Protein AF-A0AAJ4ZBB4-F1 (afdb_monomer_lite)

Structure (mmCIF, N/CA/C/O backbone):
data_AF-A0AAJ4ZBB4-F1
#
_entry.id   AF-A0AAJ4ZBB4-F1
#
loop_
_atom_site.group_PDB
_atom_site.id
_atom_site.type_symbol
_atom_site.label_atom_id
_atom_site.label_alt_id
_atom_site.label_comp_id
_atom_site.label_asym_id
_atom_site.label_entity_id
_atom_site.label_seq_id
_atom_site.pdbx_PDB_ins_code
_atom_site.Cartn_x
_atom_site.Cartn_y
_atom_site.Cartn_z
_atom_site.occupancy
_atom_site.B_iso_or_equiv
_atom_site.auth_seq_id
_atom_site.auth_comp_id
_atom_site.auth_asym_id
_atom_site.auth_atom_id
_atom_site.pdbx_PDB_model_num
ATOM 1 N N . MET A 1 1 ? 31.114 0.527 -36.621 1.00 55.31 1 MET A N 1
ATOM 2 C CA . MET A 1 1 ? 30.256 -0.636 -36.273 1.00 55.31 1 MET A CA 1
ATOM 3 C C . MET A 1 1 ? 30.049 -0.833 -34.764 1.00 55.31 1 MET A C 1
ATOM 5 O O . MET A 1 1 ? 28.996 -1.340 -34.401 1.00 55.31 1 MET A O 1
ATOM 9 N N . SER A 1 2 ? 30.981 -0.422 -33.888 1.00 70.12 2 SER A N 1
ATOM 10 C CA . SER A 1 2 ? 30.867 -0.608 -32.424 1.00 70.12 2 SER A CA 1
ATOM 11 C C . SER A 1 2 ? 29.684 0.148 -31.783 1.00 70.12 2 SER A C 1
ATOM 13 O O . SER A 1 2 ? 28.916 -0.436 -31.019 1.00 70.12 2 SER A O 1
ATOM 15 N N . ASP A 1 3 ? 29.453 1.407 -32.176 1.00 82.38 3 ASP A N 1
ATOM 16 C CA . ASP A 1 3 ? 28.469 2.274 -31.504 1.00 82.38 3 ASP A CA 1
ATOM 17 C C . ASP A 1 3 ? 27.017 1.840 -31.719 1.00 82.38 3 ASP A C 1
ATOM 19 O O . ASP A 1 3 ? 26.228 1.795 -30.777 1.00 82.38 3 ASP A O 1
ATOM 23 N N . ARG A 1 4 ? 26.658 1.420 -32.938 1.00 89.31 4 ARG A N 1
ATOM 24 C CA . ARG A 1 4 ? 25.307 0.921 -33.242 1.00 89.31 4 ARG A CA 1
ATOM 25 C C . ARG A 1 4 ? 24.973 -0.349 -32.456 1.00 89.31 4 ARG A C 1
ATOM 27 O O . ARG A 1 4 ? 23.869 -0.465 -31.928 1.00 89.31 4 ARG A O 1
ATOM 34 N N . ASN A 1 5 ? 25.926 -1.273 -32.336 1.00 90.75 5 ASN A N 1
ATOM 35 C CA . ASN A 1 5 ? 25.751 -2.492 -31.545 1.00 90.75 5 ASN A CA 1
ATOM 36 C C . ASN A 1 5 ? 25.619 -2.175 -30.046 1.00 90.75 5 ASN A C 1
ATOM 38 O O . ASN A 1 5 ? 24.781 -2.770 -29.368 1.00 90.75 5 ASN A O 1
ATOM 42 N N . GLY A 1 6 ? 26.369 -1.186 -29.546 1.00 91.88 6 GLY A N 1
ATOM 43 C CA . GLY A 1 6 ? 26.226 -0.677 -28.180 1.00 91.88 6 GLY A CA 1
ATOM 44 C C . GLY A 1 6 ? 24.835 -0.097 -27.900 1.00 91.88 6 GLY A C 1
ATOM 45 O O . GLY A 1 6 ? 24.204 -0.448 -26.901 1.00 91.88 6 GLY A O 1
ATOM 46 N N . VAL A 1 7 ? 24.301 0.730 -28.806 1.00 92.44 7 VAL A N 1
ATOM 47 C CA . VAL A 1 7 ? 22.953 1.310 -28.658 1.00 92.44 7 VAL A CA 1
ATOM 48 C C . VAL A 1 7 ? 21.861 0.231 -28.733 1.00 92.44 7 VAL A C 1
ATOM 50 O O . VAL A 1 7 ? 20.914 0.269 -27.945 1.00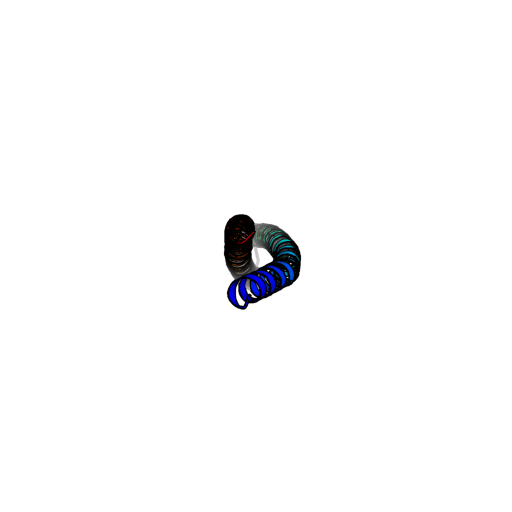 92.44 7 VAL A O 1
ATOM 53 N N . LEU A 1 8 ? 22.003 -0.777 -29.602 1.00 93.75 8 LEU A N 1
ATOM 54 C CA . LEU A 1 8 ? 21.085 -1.925 -29.656 1.00 93.75 8 LEU A CA 1
ATOM 55 C C . LEU A 1 8 ? 21.074 -2.722 -28.342 1.00 93.75 8 LEU A C 1
ATOM 57 O O . LEU A 1 8 ? 20.001 -3.065 -27.842 1.00 93.75 8 LEU A O 1
ATOM 61 N N . ALA A 1 9 ? 22.244 -2.968 -27.745 1.00 94.12 9 ALA A N 1
ATOM 62 C CA . ALA A 1 9 ? 22.346 -3.646 -26.453 1.00 94.12 9 ALA A CA 1
ATOM 63 C C . ALA A 1 9 ? 21.662 -2.846 -25.328 1.00 94.12 9 ALA A C 1
ATOM 65 O O . ALA A 1 9 ? 20.937 -3.414 -24.505 1.00 94.12 9 ALA A O 1
ATOM 66 N N . LEU A 1 10 ? 21.824 -1.517 -25.319 1.00 94.31 10 LEU A N 1
ATOM 67 C CA . LEU A 1 10 ? 21.137 -0.635 -24.371 1.00 94.31 10 LEU A CA 1
ATOM 68 C C . LEU A 1 10 ? 19.615 -0.645 -24.565 1.00 94.31 10 LEU A C 1
ATOM 70 O O . LEU A 1 10 ? 18.879 -0.664 -23.576 1.00 94.31 10 LEU A O 1
ATOM 74 N N . ALA A 1 11 ? 19.134 -0.676 -25.810 1.00 93.19 11 ALA A N 1
ATOM 75 C CA . ALA A 1 11 ? 17.707 -0.762 -26.117 1.00 93.19 11 ALA A CA 1
ATOM 76 C C . ALA A 1 11 ? 17.101 -2.090 -25.632 1.00 93.19 11 ALA A C 1
ATOM 78 O O . ALA A 1 11 ? 16.066 -2.087 -24.960 1.00 93.19 11 ALA A O 1
ATOM 79 N N . ALA A 1 12 ? 17.784 -3.213 -25.879 1.00 93.50 12 ALA A N 1
ATOM 80 C CA . ALA A 1 12 ? 17.371 -4.525 -25.385 1.00 93.50 12 ALA A CA 1
ATOM 81 C C . ALA A 1 12 ? 17.334 -4.574 -23.845 1.00 93.50 12 ALA A C 1
ATOM 83 O O . ALA A 1 12 ? 16.375 -5.075 -23.249 1.00 93.50 12 ALA A O 1
ATOM 84 N N . LEU A 1 13 ? 18.338 -3.992 -23.180 1.00 93.81 13 LEU A N 1
ATOM 85 C CA . LEU A 1 13 ? 18.370 -3.893 -21.721 1.00 93.81 13 LEU A CA 1
ATOM 86 C C . LEU A 1 13 ? 17.219 -3.033 -21.174 1.00 93.81 13 LEU A C 1
ATOM 88 O O . LEU A 1 13 ? 16.606 -3.389 -20.163 1.00 93.81 13 LEU A O 1
ATOM 92 N N . ALA A 1 14 ? 16.923 -1.902 -21.819 1.00 92.88 14 ALA A N 1
ATOM 93 C CA . ALA A 1 14 ? 15.834 -1.016 -21.419 1.00 92.88 14 ALA A CA 1
ATOM 94 C C . ALA A 1 14 ? 14.466 -1.709 -21.534 1.00 92.88 14 ALA A C 1
ATOM 96 O O . ALA A 1 14 ? 13.687 -1.634 -20.581 1.00 92.88 14 ALA A O 1
ATOM 97 N N . ALA A 1 15 ? 14.234 -2.452 -22.622 1.00 92.00 15 ALA A N 1
ATOM 98 C CA . ALA A 1 15 ? 13.021 -3.243 -22.834 1.00 92.00 15 ALA A CA 1
ATOM 99 C C . ALA A 1 15 ? 12.874 -4.371 -21.798 1.00 92.00 15 ALA A C 1
ATOM 101 O O . ALA A 1 15 ? 11.812 -4.545 -21.200 1.00 92.00 15 ALA A O 1
ATOM 102 N N . ARG A 1 16 ? 13.958 -5.099 -21.489 1.00 92.81 16 ARG A N 1
ATOM 103 C CA . ARG A 1 16 ? 13.936 -6.132 -20.436 1.00 92.81 16 ARG A CA 1
ATOM 104 C C . ARG A 1 16 ? 13.598 -5.544 -19.063 1.00 92.81 16 ARG A C 1
ATOM 106 O O . ARG A 1 16 ? 12.838 -6.141 -18.301 1.00 92.81 16 ARG A O 1
ATOM 113 N N . ARG A 1 17 ? 14.152 -4.371 -18.737 1.00 94.50 17 ARG A N 1
ATOM 114 C CA . ARG A 1 17 ? 13.850 -3.661 -17.483 1.00 94.50 17 ARG A CA 1
ATOM 115 C C . ARG A 1 17 ? 12.382 -3.252 -17.394 1.00 94.50 17 ARG A C 1
ATOM 117 O O . ARG A 1 17 ? 11.812 -3.326 -16.309 1.00 94.50 17 ARG A O 1
ATOM 124 N N . GLU A 1 18 ? 11.763 -2.860 -18.502 1.00 95.62 18 GLU A N 1
ATOM 125 C CA . GLU A 1 18 ? 10.360 -2.443 -18.533 1.00 95.62 18 GLU A CA 1
ATOM 126 C C . GLU A 1 18 ? 9.404 -3.537 -18.042 1.00 95.62 18 GLU A C 1
ATOM 128 O O . GLU A 1 18 ? 8.534 -3.257 -17.216 1.00 95.62 18 GLU A O 1
ATOM 133 N N . ALA A 1 19 ? 9.601 -4.790 -18.466 1.00 93.06 19 ALA A N 1
ATOM 134 C CA . ALA A 1 19 ? 8.784 -5.915 -18.008 1.00 93.06 19 ALA A CA 1
ATOM 135 C C . ALA A 1 19 ? 8.830 -6.070 -16.476 1.00 93.06 19 ALA A C 1
ATOM 137 O O . ALA A 1 19 ? 7.791 -6.171 -15.819 1.00 93.06 19 ALA A O 1
ATOM 138 N N . GLY A 1 20 ? 10.031 -5.996 -15.889 1.00 95.62 20 GLY A N 1
ATOM 139 C CA . GLY A 1 20 ? 10.211 -6.042 -14.436 1.00 95.62 20 GLY A CA 1
ATOM 140 C C . GLY A 1 20 ? 9.565 -4.853 -13.718 1.00 95.62 20 GLY A C 1
ATOM 141 O O . GLY A 1 20 ? 8.926 -5.023 -12.678 1.00 95.62 20 GLY A O 1
ATOM 142 N N . LEU A 1 21 ? 9.670 -3.652 -14.294 1.00 96.75 21 LEU A N 1
ATOM 143 C CA . LEU A 1 21 ? 9.056 -2.451 -13.732 1.00 96.75 21 LEU A CA 1
ATOM 144 C C . LEU A 1 21 ? 7.519 -2.511 -13.764 1.00 96.75 21 LEU A C 1
ATOM 146 O O . LEU A 1 21 ? 6.878 -2.103 -12.794 1.00 96.75 21 LEU A O 1
ATOM 150 N N . ARG A 1 22 ? 6.921 -3.049 -14.834 1.00 97.38 22 ARG A N 1
ATOM 151 C CA . ARG A 1 22 ? 5.466 -3.251 -14.943 1.00 97.38 22 ARG A CA 1
ATOM 152 C C . ARG A 1 22 ? 4.965 -4.319 -13.971 1.00 97.38 22 ARG A C 1
ATOM 154 O O . ARG A 1 22 ? 3.952 -4.105 -13.310 1.00 97.38 22 ARG A O 1
ATOM 161 N N . ALA A 1 23 ? 5.698 -5.421 -13.813 1.00 97.00 23 ALA A N 1
ATOM 162 C CA . ALA A 1 23 ? 5.367 -6.447 -12.823 1.00 97.00 23 ALA A CA 1
ATOM 163 C C . ALA A 1 23 ? 5.398 -5.885 -11.389 1.00 97.00 23 ALA A C 1
ATOM 165 O O . ALA A 1 23 ? 4.495 -6.137 -10.591 1.00 97.00 23 ALA A O 1
ATOM 166 N N . ALA A 1 24 ? 6.405 -5.069 -11.062 1.00 96.69 24 ALA A N 1
ATOM 167 C CA . ALA A 1 24 ? 6.462 -4.375 -9.779 1.00 96.69 24 ALA A CA 1
ATOM 168 C C . ALA A 1 24 ? 5.303 -3.379 -9.600 1.00 96.69 24 ALA A C 1
ATOM 170 O O . ALA A 1 24 ? 4.703 -3.352 -8.528 1.00 96.69 24 ALA A O 1
ATOM 171 N N . LEU A 1 25 ? 4.933 -2.626 -10.644 1.00 97.81 25 LEU A N 1
ATOM 172 C CA . LEU A 1 25 ? 3.779 -1.721 -10.612 1.00 97.81 25 LEU A CA 1
ATOM 173 C C . LEU A 1 25 ? 2.473 -2.471 -10.310 1.00 97.81 25 LEU A C 1
ATOM 175 O O . LEU A 1 25 ? 1.685 -2.013 -9.484 1.00 97.81 25 LEU A O 1
ATOM 179 N N . ALA A 1 26 ? 2.253 -3.624 -10.946 1.00 97.75 26 ALA A N 1
ATOM 180 C CA . ALA A 1 26 ? 1.071 -4.448 -10.710 1.00 97.75 26 ALA A CA 1
ATOM 181 C C . ALA A 1 26 ? 0.996 -4.915 -9.247 1.00 97.75 26 ALA A C 1
ATOM 183 O O . ALA A 1 26 ? -0.026 -4.718 -8.590 1.00 97.75 26 ALA A O 1
ATOM 184 N N . ARG A 1 27 ? 2.102 -5.444 -8.705 1.00 97.62 27 ARG A N 1
ATOM 185 C CA . ARG A 1 27 ? 2.180 -5.870 -7.297 1.00 97.62 27 ARG A CA 1
ATOM 186 C C . ARG A 1 27 ? 1.927 -4.720 -6.324 1.00 97.62 27 ARG A C 1
ATOM 188 O O . ARG A 1 27 ? 1.141 -4.880 -5.398 1.00 97.62 27 ARG A O 1
ATOM 195 N N . LEU A 1 28 ? 2.541 -3.559 -6.554 1.00 97.31 28 LEU A N 1
ATOM 196 C CA . LEU A 1 28 ? 2.335 -2.378 -5.712 1.00 97.31 28 LEU A CA 1
ATOM 197 C C . LEU A 1 28 ? 0.898 -1.864 -5.792 1.00 97.31 28 LEU A C 1
ATOM 199 O O . LEU A 1 28 ? 0.336 -1.488 -4.775 1.00 97.31 28 LEU A O 1
ATOM 203 N N . THR A 1 29 ? 0.270 -1.912 -6.967 1.00 97.88 29 THR A N 1
ATOM 204 C CA . THR A 1 29 ? -1.139 -1.521 -7.122 1.00 97.88 29 THR A CA 1
ATOM 205 C C . THR A 1 29 ? -2.057 -2.415 -6.289 1.00 97.88 29 THR A C 1
ATOM 207 O O . THR A 1 29 ? -2.961 -1.913 -5.623 1.00 97.88 29 THR A O 1
ATOM 210 N N . VAL A 1 30 ? -1.817 -3.731 -6.292 1.00 98.06 30 VAL A N 1
ATOM 211 C CA . VAL A 1 30 ? -2.553 -4.676 -5.437 1.00 98.06 30 VAL A CA 1
ATOM 212 C C . VAL A 1 30 ? -2.282 -4.393 -3.958 1.00 98.06 30 VAL A C 1
ATOM 214 O O . VAL A 1 30 ? -3.227 -4.316 -3.178 1.00 98.06 30 VAL A O 1
ATOM 217 N N . ALA A 1 31 ? -1.022 -4.167 -3.578 1.00 96.06 31 ALA A N 1
ATOM 218 C CA . ALA A 1 31 ? -0.647 -3.858 -2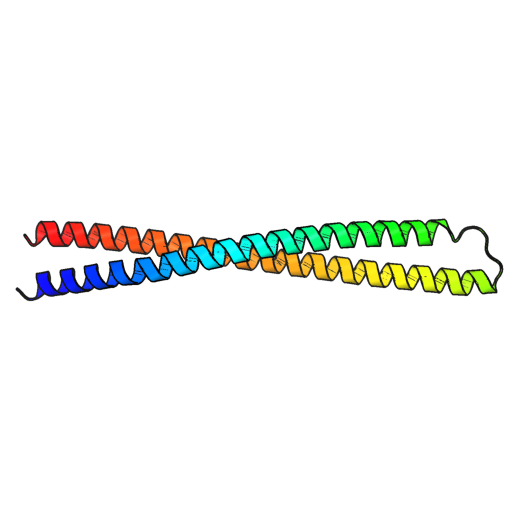.200 1.00 96.06 31 ALA A CA 1
ATOM 219 C C . ALA A 1 31 ? -1.303 -2.564 -1.685 1.00 96.06 31 ALA A C 1
ATOM 221 O O . ALA A 1 31 ? -1.840 -2.554 -0.582 1.00 96.06 31 ALA A O 1
ATOM 222 N N . THR A 1 32 ? -1.335 -1.496 -2.489 1.00 97.38 32 THR A N 1
ATOM 223 C CA . THR A 1 32 ? -2.006 -0.236 -2.134 1.00 97.38 32 THR A CA 1
ATOM 224 C C . THR A 1 32 ? -3.509 -0.427 -1.947 1.00 97.38 32 THR A C 1
ATOM 226 O O . THR A 1 32 ? -4.077 0.112 -1.001 1.00 97.38 32 THR A O 1
ATOM 229 N N . ARG A 1 33 ? -4.163 -1.229 -2.801 1.00 97.69 33 ARG A N 1
ATOM 230 C CA . ARG A 1 33 ? -5.589 -1.563 -2.629 1.00 97.69 33 ARG A CA 1
ATOM 231 C C . ARG A 1 33 ? -5.830 -2.315 -1.321 1.00 97.69 33 ARG A C 1
ATOM 233 O O . ARG A 1 33 ? -6.656 -1.881 -0.528 1.00 97.69 33 ARG A O 1
ATOM 240 N N . ALA A 1 34 ? -5.043 -3.357 -1.056 1.00 97.19 34 ALA A N 1
ATOM 241 C CA . ALA A 1 34 ? -5.135 -4.126 0.184 1.00 97.19 34 ALA A CA 1
ATOM 242 C C . ALA A 1 34 ? -4.892 -3.259 1.436 1.00 97.19 34 ALA A C 1
ATOM 244 O O . ALA A 1 34 ? -5.603 -3.400 2.430 1.00 97.19 34 ALA A O 1
ATOM 245 N N . ALA A 1 35 ? -3.937 -2.324 1.388 1.00 95.62 35 ALA A N 1
ATOM 246 C CA . ALA A 1 35 ? -3.705 -1.366 2.469 1.00 95.62 35 ALA A CA 1
ATOM 247 C C . ALA A 1 35 ? -4.906 -0.422 2.674 1.00 95.62 35 ALA A C 1
ATOM 249 O O . ALA A 1 35 ? -5.271 -0.120 3.813 1.00 95.62 35 ALA A O 1
ATOM 250 N N . GLY A 1 36 ? -5.555 0.005 1.587 1.00 97.94 36 GLY A N 1
ATOM 251 C CA . GLY A 1 36 ? -6.792 0.786 1.631 1.00 97.94 36 GLY A CA 1
ATOM 252 C C . GLY A 1 36 ? -7.949 0.019 2.279 1.00 97.94 36 GLY A C 1
ATOM 253 O O . GLY A 1 36 ? -8.615 0.547 3.172 1.00 97.94 36 GLY A O 1
ATOM 254 N N . ASP A 1 37 ? -8.136 -1.246 1.899 1.00 97.94 37 ASP A N 1
ATOM 255 C CA . ASP A 1 37 ? -9.162 -2.125 2.471 1.00 97.94 37 ASP A CA 1
ATOM 256 C C . ASP A 1 37 ? -8.917 -2.386 3.965 1.00 97.94 37 ASP A C 1
ATOM 258 O O . ASP A 1 37 ? -9.850 -2.338 4.777 1.00 97.94 37 ASP A O 1
ATOM 262 N N . ALA A 1 38 ? -7.654 -2.591 4.354 1.00 96.00 38 ALA A N 1
ATOM 263 C CA . ALA A 1 38 ? -7.252 -2.744 5.748 1.00 96.00 38 ALA A CA 1
ATOM 264 C C . ALA A 1 38 ? -7.565 -1.482 6.568 1.00 96.00 38 ALA A C 1
ATOM 266 O O . ALA A 1 38 ? -8.175 -1.581 7.634 1.00 96.00 38 ALA A O 1
ATOM 267 N N . LEU A 1 39 ? -7.241 -0.290 6.052 1.00 97.75 39 LEU A N 1
ATOM 268 C CA . LEU A 1 39 ? -7.590 0.977 6.700 1.00 97.75 39 LEU A CA 1
ATOM 269 C C . LEU A 1 39 ? -9.108 1.137 6.852 1.00 97.75 39 LEU A C 1
ATOM 271 O O . LEU A 1 39 ? -9.577 1.555 7.912 1.00 97.75 39 LEU A O 1
ATOM 275 N N . ALA A 1 40 ? -9.886 0.797 5.822 1.00 97.31 40 ALA A N 1
ATOM 276 C CA . ALA A 1 40 ? -11.344 0.838 5.895 1.00 97.31 40 ALA A CA 1
ATOM 277 C C . ALA A 1 40 ? -11.885 -0.117 6.974 1.00 97.31 40 ALA A C 1
ATOM 279 O O . ALA A 1 40 ? -12.805 0.241 7.710 1.00 97.31 40 ALA A O 1
ATOM 280 N N . SER A 1 41 ? -11.288 -1.303 7.114 1.00 96.69 41 SER A N 1
ATOM 281 C CA . SER A 1 41 ? -11.615 -2.242 8.190 1.00 96.69 41 SER A CA 1
ATOM 282 C C . SER A 1 41 ? -11.293 -1.674 9.573 1.00 96.69 41 SER A C 1
ATOM 284 O O . SER A 1 41 ? -12.155 -1.681 10.451 1.00 96.69 41 SER A O 1
ATOM 286 N N . CYS A 1 42 ? -10.101 -1.097 9.755 1.00 94.56 42 CYS A N 1
ATOM 287 C CA . CYS A 1 42 ? -9.712 -0.469 11.018 1.00 94.56 42 CYS A CA 1
ATOM 288 C C . CYS A 1 42 ? -10.629 0.699 11.402 1.00 94.56 42 CYS A C 1
ATOM 290 O O . CYS A 1 42 ? -10.972 0.828 12.573 1.00 94.56 42 CYS A O 1
ATOM 292 N N . LYS A 1 43 ? -11.068 1.516 10.434 1.00 95.56 43 LYS A N 1
ATOM 293 C CA . LYS A 1 43 ? -12.029 2.606 10.675 1.00 95.56 43 LYS A CA 1
ATOM 294 C C . LYS A 1 43 ? -13.366 2.082 11.196 1.00 95.56 43 LYS A C 1
ATOM 296 O O . LYS A 1 43 ? -13.843 2.563 12.219 1.00 95.56 43 LYS A O 1
ATOM 301 N N . ARG A 1 44 ? -13.929 1.057 10.541 1.00 96.69 44 ARG A N 1
ATOM 302 C CA . ARG A 1 44 ? -15.178 0.418 10.992 1.00 96.69 44 ARG A CA 1
ATOM 303 C C . ARG A 1 44 ? -15.039 -0.167 12.393 1.00 96.69 44 ARG A C 1
ATOM 305 O O . ARG A 1 44 ? -15.956 -0.055 13.198 1.00 96.69 44 ARG A O 1
ATOM 312 N N . GLU A 1 45 ? -13.902 -0.790 12.690 1.00 94.62 45 GLU A N 1
ATOM 313 C CA . GLU A 1 45 ? -13.651 -1.339 14.021 1.00 94.62 45 GLU A CA 1
ATOM 314 C C . GLU A 1 45 ? -13.544 -0.235 15.078 1.00 94.62 45 GLU A C 1
ATOM 316 O O . GLU A 1 45 ? -14.184 -0.323 16.120 1.00 94.62 45 GLU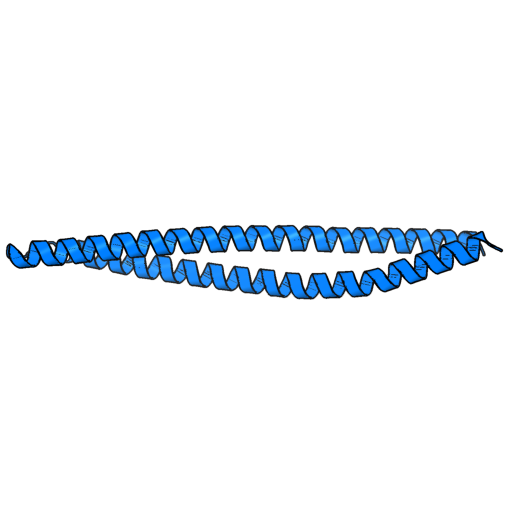 A O 1
ATOM 321 N N . HIS A 1 46 ? -12.821 0.848 14.794 1.00 93.69 46 HIS A N 1
ATOM 322 C CA . HIS A 1 46 ? -12.752 2.004 15.686 1.00 93.69 46 HIS A CA 1
ATOM 323 C C . HIS A 1 46 ? -14.139 2.618 15.949 1.00 93.69 46 HIS A C 1
ATOM 325 O O . HIS A 1 46 ? -14.466 2.936 17.091 1.00 93.69 46 HIS A O 1
ATOM 331 N N . GLU A 1 47 ? -14.995 2.731 14.930 1.00 95.12 47 GLU A N 1
ATOM 332 C CA . GLU A 1 47 ? -16.381 3.193 15.093 1.00 95.12 47 GLU A CA 1
ATOM 333 C C . GLU A 1 47 ? -17.213 2.258 15.983 1.00 95.12 47 GLU A C 1
ATOM 335 O O . GLU A 1 47 ? -17.942 2.730 16.858 1.00 95.12 47 GLU A O 1
ATOM 340 N N . ARG A 1 48 ? -17.067 0.935 15.821 1.00 94.56 48 ARG A N 1
ATOM 341 C CA . ARG A 1 48 ? -17.726 -0.058 16.688 1.00 94.56 48 ARG A CA 1
ATOM 342 C C . ARG A 1 48 ? -17.269 0.062 18.138 1.00 94.56 48 ARG A C 1
ATOM 344 O O . ARG A 1 48 ? -18.116 0.086 19.030 1.00 94.56 48 ARG A O 1
ATOM 351 N N . GLN A 1 49 ? -15.962 0.181 18.367 1.00 92.12 49 GLN A N 1
ATOM 352 C CA . GLN A 1 49 ? -15.398 0.352 19.708 1.00 92.12 49 GLN A CA 1
ATOM 353 C C . GLN A 1 49 ? -15.846 1.673 20.337 1.00 92.12 49 GLN A C 1
ATOM 355 O O . GLN A 1 49 ? -16.204 1.723 21.511 1.00 92.12 49 GLN A O 1
ATOM 360 N N . ARG A 1 50 ? -15.941 2.745 19.543 1.00 93.19 50 ARG A N 1
ATOM 361 C CA . ARG A 1 50 ? -16.472 4.029 20.011 1.00 93.19 50 ARG A CA 1
ATOM 362 C C . ARG A 1 50 ? -17.923 3.897 20.475 1.00 93.19 50 ARG A C 1
ATOM 364 O O . ARG A 1 50 ? -18.266 4.416 21.534 1.00 93.19 50 ARG A O 1
ATOM 371 N N . ALA A 1 51 ? -18.759 3.188 19.718 1.00 93.06 51 ALA A N 1
ATOM 372 C CA . ALA A 1 51 ? -20.146 2.930 20.099 1.00 93.06 51 ALA A CA 1
ATOM 373 C C . ALA A 1 51 ? -20.256 2.022 21.340 1.00 93.06 51 ALA A C 1
ATOM 375 O O . ALA A 1 51 ? -21.139 2.219 22.176 1.00 93.06 51 ALA A O 1
ATOM 376 N N . ALA A 1 52 ? -19.375 1.028 21.490 1.00 89.69 52 ALA A N 1
ATOM 377 C CA . ALA A 1 52 ? -19.310 0.182 22.684 1.00 89.69 52 ALA A CA 1
ATOM 378 C C . ALA A 1 52 ? -18.938 0.994 23.934 1.00 89.69 52 ALA A C 1
ATOM 380 O O . ALA A 1 52 ? -19.667 0.954 24.925 1.00 89.69 52 ALA A O 1
ATOM 381 N N . TRP A 1 53 ? -17.902 1.828 23.839 1.00 87.25 53 TRP A N 1
ATOM 382 C CA . TRP A 1 53 ? -17.490 2.726 24.913 1.00 87.25 53 TRP A CA 1
ATOM 383 C C . TRP A 1 53 ? -18.594 3.720 25.310 1.00 87.25 53 TRP A C 1
ATOM 385 O O . TRP A 1 53 ? -18.884 3.881 26.494 1.00 87.25 53 TRP A O 1
ATOM 395 N N . GLN A 1 54 ? -19.285 4.329 24.339 1.00 89.31 54 GLN A N 1
ATOM 396 C CA . GLN A 1 54 ? -20.422 5.222 24.609 1.00 89.31 54 GLN A CA 1
ATOM 397 C C . GLN A 1 54 ? -21.578 4.511 25.324 1.00 89.31 54 GLN A C 1
ATOM 399 O O . GLN A 1 54 ? -22.156 5.068 26.257 1.00 89.31 54 GLN A O 1
ATOM 404 N N . ARG A 1 55 ? -21.900 3.273 24.925 1.00 87.75 55 ARG A N 1
ATOM 405 C CA . ARG A 1 55 ? -22.912 2.460 25.617 1.00 87.75 55 ARG A CA 1
ATOM 406 C C . ARG A 1 55 ? -22.489 2.135 27.047 1.00 87.75 55 ARG A C 1
ATOM 408 O O . ARG A 1 55 ? -23.297 2.287 27.956 1.00 87.75 55 ARG A O 1
ATOM 415 N N . ALA A 1 56 ? -21.228 1.758 27.258 1.00 83.81 56 ALA A N 1
ATOM 416 C CA . ALA A 1 56 ? -20.698 1.479 28.591 1.00 83.81 56 ALA A CA 1
ATOM 417 C C . ALA A 1 56 ? -20.778 2.711 29.513 1.00 83.81 56 ALA A C 1
ATOM 419 O O . ALA A 1 56 ? -21.148 2.583 30.677 1.00 83.81 56 ALA A O 1
ATOM 420 N N . LEU A 1 57 ? -20.507 3.911 28.985 1.00 82.19 57 LEU A N 1
ATOM 421 C CA . LEU A 1 57 ? -20.675 5.167 29.723 1.00 82.19 57 LEU A CA 1
ATOM 422 C C . LEU A 1 57 ? -22.139 5.455 30.081 1.00 82.19 57 LEU A C 1
ATOM 424 O O . LEU A 1 57 ? -22.417 5.868 31.205 1.00 82.19 57 LEU A O 1
ATOM 428 N N . ALA A 1 58 ? -23.073 5.221 29.155 1.00 82.25 58 ALA A N 1
ATOM 429 C CA . ALA A 1 58 ? -24.497 5.482 29.371 1.00 82.25 58 ALA A CA 1
ATOM 430 C C . ALA A 1 58 ? -25.117 4.586 30.460 1.00 82.25 58 ALA A C 1
ATOM 432 O O . ALA A 1 58 ? -26.041 5.006 31.154 1.00 82.25 58 ALA A O 1
ATOM 433 N N . CYS A 1 59 ? -24.600 3.370 30.648 1.00 72.19 59 CYS A N 1
ATOM 434 C CA . CYS A 1 59 ? -25.115 2.433 31.644 1.00 72.19 59 CYS A CA 1
ATOM 435 C C . CYS A 1 59 ? -24.690 2.759 33.090 1.00 72.19 59 CYS A C 1
ATOM 437 O O . CYS A 1 59 ? -25.251 2.172 34.004 1.00 72.19 59 CYS A O 1
ATOM 439 N N . ASN A 1 60 ? -23.759 3.690 33.337 1.00 64.19 60 ASN A N 1
ATOM 440 C CA . ASN A 1 60 ? -23.213 3.991 34.677 1.00 64.19 60 ASN A CA 1
ATOM 441 C C . ASN A 1 60 ? -24.117 4.817 35.617 1.00 64.19 60 ASN A C 1
ATOM 443 O O . ASN A 1 60 ? -23.649 5.272 36.659 1.00 64.19 60 ASN A O 1
ATOM 447 N N . GLY A 1 61 ? -25.395 5.017 35.279 1.00 60.28 61 GLY A N 1
ATOM 448 C CA . GLY A 1 61 ? -26.280 5.955 35.980 1.00 60.28 61 GLY A CA 1
ATOM 449 C C . GLY A 1 61 ? -26.872 5.487 37.318 1.00 60.28 61 GLY A C 1
ATOM 450 O O . GLY A 1 61 ? -27.130 6.332 38.169 1.00 60.28 61 GLY A O 1
ATOM 451 N N . VAL A 1 62 ? -27.098 4.183 37.541 1.00 58.16 62 VAL A N 1
ATOM 452 C CA . VAL A 1 62 ? -27.744 3.677 38.773 1.00 58.16 62 VAL A CA 1
ATOM 453 C C . VAL A 1 62 ? -27.207 2.285 39.111 1.00 58.16 62 VAL A C 1
ATOM 455 O O . VAL A 1 62 ? -27.663 1.292 38.555 1.00 58.16 62 VAL A O 1
ATOM 458 N N . TYR A 1 63 ? -26.233 2.208 40.019 1.00 60.62 63 TYR A N 1
ATOM 459 C CA . TYR A 1 63 ? -25.622 0.944 40.437 1.00 60.62 63 TYR A CA 1
ATOM 460 C C . TYR A 1 63 ? -25.397 0.900 41.949 1.00 60.62 63 TYR A C 1
ATOM 462 O O . TYR A 1 63 ? -24.964 1.882 42.557 1.00 60.62 63 TYR A O 1
ATOM 470 N N . ALA A 1 64 ? -25.620 -0.264 42.560 1.00 59.62 64 ALA A N 1
ATOM 471 C CA . ALA A 1 64 ? -25.177 -0.533 43.924 1.00 59.62 64 ALA A CA 1
ATOM 472 C C . ALA A 1 64 ? -23.633 -0.532 43.998 1.00 59.62 64 ALA A C 1
ATOM 474 O O . ALA A 1 64 ? -22.942 -0.805 43.019 1.00 59.62 64 ALA A O 1
ATOM 475 N N . ARG A 1 65 ? -23.036 -0.274 45.171 1.00 63.38 65 ARG A N 1
ATOM 476 C CA . ARG A 1 65 ? -21.575 -0.049 45.332 1.00 63.38 65 ARG A CA 1
ATOM 477 C C . ARG A 1 65 ? -20.663 -1.121 44.693 1.00 63.38 65 ARG A C 1
ATOM 479 O O . ARG A 1 65 ? -19.578 -0.787 44.226 1.00 63.38 65 ARG A O 1
ATOM 486 N N . ARG A 1 66 ? -21.074 -2.398 44.660 1.00 61.16 66 ARG A N 1
ATOM 487 C CA . ARG A 1 66 ? -20.330 -3.486 43.980 1.00 61.16 66 ARG A CA 1
ATOM 488 C C . ARG A 1 66 ? -20.464 -3.444 42.454 1.00 61.16 66 ARG A C 1
ATOM 490 O O . ARG A 1 66 ? -19.505 -3.757 41.753 1.00 61.16 66 ARG A O 1
ATOM 497 N N . GLU A 1 67 ? -21.622 -3.037 41.956 1.00 66.94 67 GLU A N 1
ATOM 498 C CA . GLU A 1 67 ? -21.910 -2.879 40.530 1.00 66.94 67 GLU A CA 1
ATOM 499 C C . GLU A 1 67 ? -21.153 -1.673 39.956 1.00 66.94 67 GLU A C 1
ATOM 501 O O . GLU A 1 67 ? -20.602 -1.773 38.866 1.00 66.94 67 GLU A O 1
ATOM 506 N N . VAL A 1 68 ? -20.967 -0.601 40.741 1.00 67.75 68 VAL A N 1
ATOM 507 C CA . VAL A 1 68 ? -20.145 0.568 40.362 1.00 67.75 68 VAL A CA 1
ATOM 508 C C . VAL A 1 68 ? -18.693 0.179 40.051 1.00 67.75 68 VAL A C 1
ATOM 510 O O . VAL A 1 68 ? -18.125 0.637 39.061 1.00 67.75 68 VAL A O 1
ATOM 513 N N . VAL A 1 69 ? -18.078 -0.698 40.856 1.00 72.38 69 VAL A N 1
ATOM 514 C CA . VAL A 1 69 ? -16.686 -1.141 40.636 1.00 72.38 69 VAL A CA 1
ATOM 515 C C . VAL A 1 69 ? -16.560 -1.986 39.364 1.00 72.38 69 VAL A C 1
ATOM 517 O O . VAL A 1 69 ? -15.591 -1.841 38.618 1.00 72.38 69 VAL A O 1
ATOM 520 N N . GLN A 1 70 ? -17.529 -2.863 39.092 1.00 72.88 70 GLN A N 1
ATOM 521 C CA . GLN A 1 70 ? -17.530 -3.682 37.875 1.00 72.88 70 GLN A CA 1
ATOM 522 C C . GLN A 1 70 ? -17.814 -2.845 36.625 1.00 72.88 70 GLN A C 1
ATOM 524 O O . GLN A 1 70 ? -17.140 -3.013 35.609 1.00 72.88 70 GLN A O 1
ATOM 529 N N . ALA A 1 71 ? -18.747 -1.899 36.713 1.00 70.69 71 ALA A N 1
ATOM 530 C CA . ALA A 1 71 ? -19.091 -1.010 35.614 1.00 70.69 71 ALA A CA 1
ATOM 531 C C . ALA A 1 71 ? -17.943 -0.033 35.286 1.00 70.69 71 ALA A C 1
ATOM 533 O O . ALA A 1 71 ? -17.619 0.182 34.119 1.00 70.69 71 ALA A O 1
ATOM 534 N N . SER A 1 72 ? -17.217 0.449 36.303 1.00 79.06 72 SER A N 1
ATOM 535 C CA . SER A 1 72 ? -15.977 1.218 36.122 1.00 79.06 72 SER A CA 1
ATOM 536 C C . SER A 1 72 ? -14.883 0.405 35.411 1.00 79.06 72 SER A C 1
ATOM 538 O O . SER A 1 72 ? -14.270 0.898 34.464 1.00 79.06 72 SER A O 1
ATOM 540 N N . ARG A 1 73 ? -14.684 -0.871 35.777 1.00 83.69 73 ARG A N 1
ATOM 541 C CA . ARG A 1 73 ? -13.740 -1.762 35.072 1.00 83.69 73 ARG A CA 1
ATOM 542 C C . ARG A 1 73 ? -14.147 -2.021 33.622 1.00 83.69 73 ARG A C 1
ATOM 544 O O . ARG A 1 73 ? -13.272 -2.109 32.767 1.00 83.69 73 ARG A O 1
ATOM 551 N N . ALA A 1 74 ? -15.442 -2.162 33.344 1.00 83.38 74 ALA A N 1
ATOM 552 C CA . ALA A 1 74 ? -15.943 -2.338 31.984 1.00 83.38 74 ALA A CA 1
ATOM 553 C C . ALA A 1 74 ? -15.658 -1.100 31.119 1.00 83.38 74 ALA A C 1
ATOM 555 O O . ALA A 1 74 ? -15.112 -1.238 30.029 1.00 83.38 74 ALA A O 1
ATOM 556 N N . VAL A 1 75 ? -15.916 0.107 31.631 1.00 84.75 75 VAL A N 1
ATOM 557 C CA . VAL A 1 75 ? -15.610 1.355 30.912 1.00 84.75 75 VAL A CA 1
ATOM 558 C C . VAL A 1 75 ? -14.119 1.508 30.619 1.00 84.75 75 VAL A C 1
ATOM 560 O O . VAL A 1 75 ? -13.765 1.870 29.498 1.00 84.75 75 VAL A O 1
ATOM 563 N N . GLU A 1 76 ? -13.237 1.209 31.576 1.00 87.88 76 GLU A N 1
ATOM 564 C CA . GLU A 1 76 ? -11.789 1.298 31.334 1.00 87.88 76 GLU A CA 1
ATOM 565 C C . GLU A 1 76 ? -11.296 0.251 30.323 1.00 87.88 76 GLU A C 1
ATOM 567 O O . GLU A 1 76 ? -10.422 0.553 29.510 1.00 87.88 76 GLU A O 1
ATOM 572 N N . ARG A 1 77 ? -11.887 -0.953 30.294 1.00 89.44 77 ARG A N 1
ATOM 573 C CA . ARG A 1 77 ? -11.595 -1.950 29.244 1.00 89.44 77 ARG A CA 1
ATOM 574 C C . ARG A 1 77 ? -11.992 -1.445 27.859 1.00 89.44 77 ARG A C 1
ATOM 576 O O . ARG A 1 77 ? -11.183 -1.523 26.940 1.00 89.44 77 ARG A O 1
ATOM 583 N N . GLU A 1 78 ? -13.196 -0.897 27.720 1.00 89.06 78 GLU A N 1
ATOM 584 C CA . GLU A 1 78 ? -13.675 -0.340 26.448 1.00 89.06 78 GLU A CA 1
ATOM 585 C C . GLU A 1 78 ? -12.847 0.879 26.013 1.00 89.06 78 GLU A C 1
ATOM 587 O O . GLU A 1 78 ? -12.533 1.044 24.836 1.00 89.06 78 GLU A O 1
ATOM 592 N N . ARG A 1 79 ? -12.409 1.713 26.964 1.00 89.81 79 ARG A N 1
ATOM 593 C CA . ARG A 1 79 ? -11.498 2.833 26.694 1.00 89.81 79 ARG A CA 1
ATOM 594 C C . ARG A 1 79 ? -10.146 2.352 26.161 1.00 89.81 79 ARG A C 1
ATOM 596 O O . ARG A 1 79 ? -9.643 2.926 25.195 1.00 89.81 79 ARG A O 1
ATOM 603 N N . ALA A 1 80 ? -9.561 1.319 26.772 1.00 92.06 80 ALA A N 1
ATOM 604 C CA . ALA A 1 80 ? -8.310 0.726 26.302 1.00 92.06 80 ALA A CA 1
ATOM 605 C C . ALA A 1 80 ? -8.476 0.117 24.899 1.00 92.06 80 ALA A C 1
ATOM 607 O O . ALA A 1 80 ? -7.683 0.409 24.006 1.00 92.06 80 ALA A O 1
ATOM 608 N N . ALA A 1 81 ? -9.561 -0.629 24.664 1.00 91.56 81 ALA A N 1
ATOM 609 C CA . ALA A 1 81 ? -9.872 -1.202 23.355 1.00 91.56 81 ALA A CA 1
ATOM 610 C C . ALA A 1 81 ? -10.058 -0.129 22.265 1.00 91.56 81 ALA A C 1
ATOM 612 O O . ALA A 1 81 ? -9.605 -0.307 21.129 1.00 91.56 81 ALA A O 1
ATOM 613 N N . LEU A 1 82 ? -10.673 1.008 22.606 1.00 92.19 82 LEU A N 1
ATOM 614 C CA . LEU A 1 82 ? -10.813 2.157 21.713 1.00 92.19 82 LEU A CA 1
ATOM 615 C C . LEU A 1 82 ? -9.456 2.795 21.376 1.00 92.19 82 LEU A C 1
ATOM 617 O O . LEU A 1 82 ? -9.201 3.103 20.209 1.00 92.19 82 LEU A O 1
ATOM 621 N N . ALA A 1 83 ? -8.576 2.964 22.367 1.00 94.12 83 ALA A N 1
ATOM 622 C CA . ALA A 1 83 ? -7.225 3.485 22.156 1.00 94.12 83 ALA A CA 1
ATOM 623 C C . ALA A 1 83 ? -6.395 2.560 21.247 1.00 94.12 83 ALA A C 1
ATOM 625 O O . ALA A 1 83 ? -5.757 3.028 20.299 1.00 94.12 83 ALA A O 1
ATOM 626 N N . ASP A 1 84 ? -6.478 1.246 21.463 1.00 95.19 84 ASP A N 1
ATOM 627 C CA . ASP A 1 84 ? -5.827 0.247 20.612 1.00 95.19 84 ASP A CA 1
ATOM 628 C C . ASP A 1 84 ? -6.377 0.276 19.181 1.00 95.19 84 ASP A C 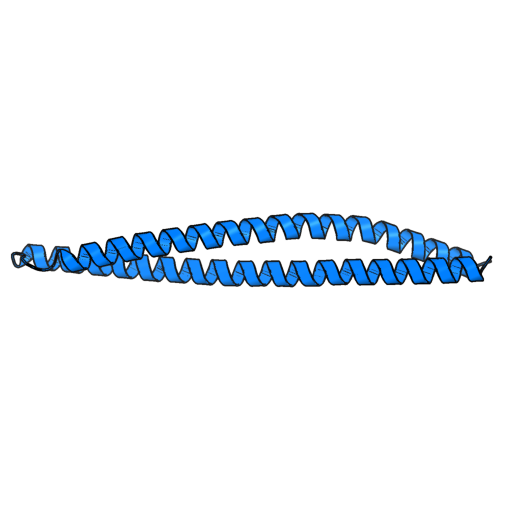1
ATOM 630 O O . ASP A 1 84 ? -5.619 0.212 18.208 1.00 95.19 84 ASP A O 1
ATOM 634 N N . ALA A 1 85 ? -7.697 0.408 19.019 1.00 92.50 85 ALA A N 1
ATOM 635 C CA . ALA A 1 85 ? -8.326 0.520 17.707 1.00 92.50 85 ALA A CA 1
ATOM 636 C C . ALA A 1 85 ? -7.873 1.782 16.955 1.00 92.50 85 ALA A C 1
ATOM 638 O O . ALA A 1 85 ? -7.577 1.702 15.759 1.00 92.50 85 ALA A O 1
ATOM 639 N N . LEU A 1 86 ? -7.750 2.918 17.650 1.00 94.06 86 LEU A N 1
ATOM 640 C CA . LEU A 1 86 ? -7.220 4.159 17.082 1.00 94.06 86 LEU A CA 1
ATOM 641 C C . LEU A 1 86 ? -5.760 3.997 16.638 1.00 94.06 86 LEU A C 1
ATOM 643 O O . LEU A 1 86 ? -5.410 4.397 15.526 1.00 94.06 86 LEU A O 1
ATOM 647 N N . SER A 1 87 ? -4.924 3.369 17.467 1.00 96.31 87 SER A N 1
ATOM 648 C CA . SER A 1 87 ? -3.523 3.095 17.131 1.00 96.31 87 SER A CA 1
ATOM 649 C C . SER A 1 87 ? -3.407 2.215 15.879 1.00 96.31 87 SER A C 1
ATOM 651 O O . SER A 1 87 ? -2.693 2.556 14.932 1.00 96.31 87 SER A O 1
ATOM 653 N N . ARG A 1 88 ? -4.207 1.142 15.788 1.00 95.12 88 ARG A N 1
ATOM 654 C CA . ARG A 1 88 ? -4.278 0.293 14.583 1.00 95.12 88 ARG A CA 1
ATOM 655 C C . ARG A 1 88 ? -4.724 1.069 13.344 1.00 95.12 88 ARG A C 1
ATOM 657 O O . ARG A 1 88 ? -4.150 0.883 12.273 1.00 95.12 88 ARG A O 1
ATOM 664 N N . GLN A 1 89 ? -5.709 1.960 13.475 1.00 95.81 89 GLN A N 1
ATOM 665 C CA . GLN A 1 89 ? -6.151 2.818 12.373 1.00 95.81 89 GLN A CA 1
ATOM 666 C C . GLN A 1 89 ? -5.030 3.755 11.892 1.00 95.81 89 GLN A C 1
ATOM 668 O O . GLN A 1 89 ? -4.836 3.905 10.684 1.00 95.81 89 GLN A O 1
ATOM 673 N N . GLN A 1 90 ? -4.276 4.368 12.808 1.00 96.75 90 GLN A N 1
ATOM 674 C CA . GLN A 1 90 ? -3.147 5.245 12.471 1.00 96.75 90 GLN A CA 1
ATOM 675 C C . GLN A 1 90 ? -1.998 4.481 11.798 1.00 96.75 90 GLN A C 1
ATOM 677 O O . GLN A 1 90 ? -1.422 4.963 10.816 1.00 96.75 90 GLN A O 1
ATOM 682 N N . ALA A 1 91 ? -1.699 3.270 12.273 1.00 96.88 91 ALA A N 1
ATOM 683 C CA . ALA A 1 91 ? -0.709 2.392 11.658 1.00 96.88 91 ALA A CA 1
ATOM 684 C C . ALA A 1 91 ? -1.125 1.990 10.232 1.00 96.88 91 ALA A C 1
ATOM 686 O O . ALA A 1 91 ? -0.328 2.109 9.300 1.00 96.88 91 ALA A O 1
ATOM 687 N N . ALA A 1 92 ? -2.391 1.604 10.034 1.00 95.81 92 ALA A N 1
ATOM 688 C CA . ALA A 1 92 ? -2.931 1.274 8.714 1.00 95.81 92 ALA A CA 1
ATOM 689 C C . ALA A 1 92 ? -2.886 2.475 7.754 1.00 95.81 92 ALA A C 1
ATOM 691 O O . ALA A 1 92 ? -2.541 2.322 6.583 1.00 95.81 92 ALA A O 1
ATOM 692 N N . TYR A 1 93 ? -3.171 3.684 8.251 1.00 97.56 93 TYR A N 1
ATOM 693 C CA . TYR A 1 93 ? -3.061 4.909 7.458 1.00 97.56 93 TYR A CA 1
ATOM 694 C C . TYR A 1 93 ? -1.616 5.191 7.033 1.00 97.56 93 TYR A C 1
ATOM 696 O O . TYR A 1 93 ? -1.353 5.461 5.861 1.00 97.56 93 TYR A O 1
ATOM 704 N N . SER A 1 94 ? -0.668 5.068 7.964 1.00 97.62 94 SER A N 1
ATOM 705 C CA . SER A 1 94 ? 0.762 5.228 7.677 1.00 97.62 94 SER A CA 1
ATOM 706 C C . SER A 1 94 ? 1.247 4.211 6.642 1.00 97.62 94 SER A C 1
ATOM 708 O O . SER A 1 94 ? 1.976 4.566 5.716 1.00 97.62 94 SER A O 1
ATOM 710 N N . HIS A 1 95 ? 0.800 2.959 6.752 1.00 96.75 95 HIS A N 1
ATOM 711 C CA . HIS A 1 95 ? 1.127 1.917 5.785 1.00 96.75 95 HIS A CA 1
ATOM 712 C C . HIS A 1 95 ? 0.566 2.225 4.390 1.00 96.75 95 HIS A C 1
ATOM 714 O O . HIS A 1 95 ? 1.294 2.134 3.400 1.00 96.75 95 HIS A O 1
ATOM 720 N N . LEU A 1 96 ? -0.693 2.672 4.297 1.00 97.56 96 LEU A N 1
ATOM 721 C CA . LEU A 1 96 ? -1.278 3.110 3.029 1.00 97.56 96 LEU A CA 1
ATOM 722 C C . LEU A 1 96 ? -0.434 4.224 2.392 1.00 97.56 96 LEU A C 1
ATOM 724 O O . LEU A 1 96 ? -0.025 4.083 1.241 1.00 97.56 96 LEU A O 1
ATOM 728 N N . GLN A 1 97 ? -0.079 5.260 3.157 1.00 98.00 97 GLN A N 1
ATOM 729 C CA . GLN A 1 97 ? 0.763 6.360 2.673 1.00 98.00 97 GLN A CA 1
ATOM 730 C C . GLN A 1 97 ? 2.115 5.879 2.122 1.00 98.00 97 GLN A C 1
ATOM 732 O O . GLN A 1 97 ? 2.558 6.335 1.064 1.00 98.00 97 GLN A O 1
ATOM 737 N N . GLN A 1 98 ? 2.759 4.921 2.796 1.00 97.50 98 GLN A N 1
ATOM 738 C CA . GLN A 1 98 ? 4.010 4.319 2.326 1.00 97.50 98 GLN A CA 1
ATOM 739 C C . GLN A 1 98 ? 3.820 3.582 0.994 1.00 97.50 98 GLN A C 1
ATOM 741 O O . GLN A 1 98 ? 4.599 3.789 0.061 1.00 97.50 98 GLN A O 1
ATOM 746 N N . THR A 1 99 ? 2.771 2.761 0.870 1.00 96.88 99 THR A N 1
ATOM 747 C CA . THR A 1 99 ? 2.501 2.031 -0.381 1.00 96.88 99 THR A CA 1
ATOM 748 C C . THR A 1 99 ? 2.149 2.971 -1.538 1.00 96.88 99 THR A C 1
ATOM 750 O O . THR A 1 99 ? 2.606 2.753 -2.658 1.00 96.88 99 THR A O 1
ATOM 753 N N . GLU A 1 100 ? 1.414 4.059 -1.286 1.00 97.81 100 GLU A N 1
ATOM 754 C CA . GLU A 1 100 ? 1.106 5.089 -2.285 1.00 97.81 100 GLU A CA 1
ATOM 755 C C . GLU A 1 100 ? 2.355 5.858 -2.734 1.00 97.81 100 GLU A C 1
ATOM 757 O O . GLU A 1 100 ? 2.496 6.210 -3.909 1.00 97.81 100 GLU A O 1
ATOM 762 N N . ALA A 1 101 ? 3.276 6.147 -1.812 1.00 98.06 101 ALA A N 1
ATOM 763 C CA . ALA A 1 101 ? 4.558 6.759 -2.142 1.00 98.06 101 ALA A CA 1
ATOM 764 C C . ALA A 1 101 ? 5.413 5.831 -3.021 1.00 98.06 101 ALA A C 1
ATOM 766 O O . ALA A 1 101 ? 5.947 6.275 -4.040 1.00 98.06 101 ALA A O 1
ATOM 767 N N . GLU A 1 102 ? 5.496 4.542 -2.688 1.00 97.62 102 GLU A N 1
ATOM 768 C CA . GLU A 1 102 ? 6.246 3.578 -3.500 1.00 97.62 102 GLU A CA 1
ATOM 769 C C . GLU A 1 102 ? 5.593 3.357 -4.872 1.00 97.62 102 GLU A C 1
ATOM 771 O O . GLU A 1 102 ? 6.285 3.304 -5.889 1.00 97.62 102 GLU A O 1
ATOM 776 N N . LEU A 1 103 ? 4.257 3.330 -4.942 1.00 97.81 103 LEU A N 1
ATOM 777 C CA . LEU A 1 103 ? 3.528 3.252 -6.207 1.00 97.81 103 LEU A CA 1
ATOM 778 C C . LEU A 1 103 ? 3.833 4.454 -7.117 1.00 97.81 103 LEU A C 1
ATOM 780 O O . LEU A 1 103 ? 4.061 4.273 -8.316 1.00 97.81 103 LEU A O 1
ATOM 784 N N . ARG A 1 104 ? 3.878 5.672 -6.559 1.00 98.06 104 ARG A N 1
ATOM 785 C CA . ARG A 1 104 ? 4.270 6.892 -7.290 1.00 98.06 104 ARG A CA 1
ATOM 786 C C . ARG A 1 104 ? 5.695 6.789 -7.832 1.00 98.06 104 ARG A C 1
ATOM 788 O O . ARG A 1 104 ? 5.887 6.921 -9.040 1.00 98.06 104 ARG A O 1
ATOM 795 N N . ARG A 1 105 ? 6.663 6.430 -6.984 1.00 98.06 105 ARG A N 1
ATOM 796 C CA . ARG A 1 105 ? 8.065 6.216 -7.394 1.00 98.06 105 ARG A CA 1
ATOM 797 C C . ARG A 1 105 ? 8.187 5.169 -8.498 1.00 98.06 105 ARG A C 1
ATOM 799 O O . ARG A 1 105 ? 8.971 5.322 -9.434 1.00 98.06 1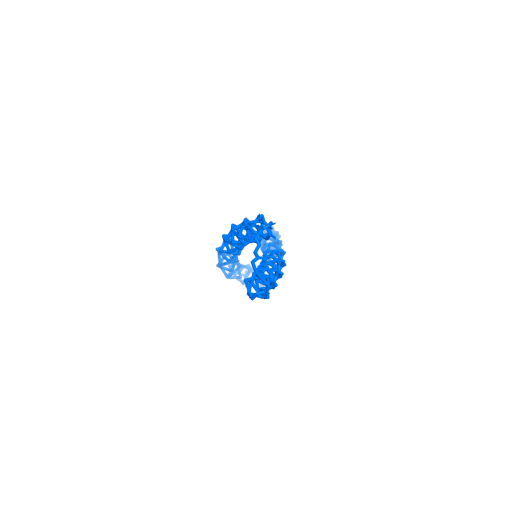05 ARG A O 1
ATOM 806 N N . GLN A 1 106 ? 7.400 4.098 -8.427 1.00 97.94 106 GLN A N 1
ATOM 807 C CA . GLN A 1 106 ? 7.426 3.058 -9.447 1.00 97.94 106 GLN A CA 1
ATOM 808 C C . GLN A 1 106 ? 6.875 3.541 -10.797 1.00 97.94 106 GLN A C 1
ATOM 810 O O . GLN A 1 106 ? 7.426 3.186 -11.843 1.00 97.94 106 GLN A O 1
ATOM 815 N N . ARG A 1 107 ? 5.834 4.382 -10.795 1.00 97.94 107 ARG A N 1
ATOM 816 C CA . ARG A 1 107 ? 5.327 5.037 -12.015 1.00 97.94 107 ARG A CA 1
ATOM 817 C C . ARG A 1 107 ? 6.372 5.969 -12.620 1.00 97.94 107 ARG A C 1
ATOM 819 O O . ARG A 1 107 ? 6.613 5.909 -13.823 1.00 97.94 107 ARG A O 1
ATOM 826 N N . GLU A 1 108 ? 7.052 6.762 -11.798 1.00 98.06 108 GLU A N 1
ATOM 827 C CA . GLU A 1 108 ? 8.147 7.632 -12.246 1.00 98.06 108 GLU A CA 1
ATOM 828 C C . GLU A 1 108 ? 9.281 6.831 -12.897 1.00 98.06 108 GLU A C 1
ATOM 830 O O . GLU A 1 108 ? 9.756 7.192 -13.975 1.00 98.06 108 GLU A O 1
ATOM 835 N N . ARG A 1 109 ? 9.673 5.693 -12.306 1.00 97.38 109 ARG A N 1
ATOM 836 C CA . ARG A 1 109 ? 10.674 4.783 -12.893 1.00 97.38 109 ARG A CA 1
ATOM 837 C C . ARG A 1 109 ? 10.248 4.258 -14.266 1.00 97.38 109 ARG A C 1
ATOM 839 O O . ARG A 1 109 ? 11.089 4.175 -15.161 1.00 97.38 109 ARG A O 1
ATOM 846 N N . LEU A 1 110 ? 8.969 3.918 -14.445 1.00 97.06 110 LEU A N 1
ATOM 847 C CA . LEU A 1 110 ? 8.426 3.501 -15.743 1.00 97.06 110 LEU A CA 1
ATOM 848 C C . LEU A 1 110 ? 8.470 4.634 -16.769 1.00 97.06 110 LEU A C 1
ATOM 850 O O . LEU A 1 110 ? 8.975 4.426 -17.870 1.00 97.06 110 LEU A O 1
ATOM 854 N N . HIS A 1 111 ? 8.025 5.836 -16.403 1.00 97.19 111 HIS A N 1
ATOM 855 C CA . HIS A 1 111 ? 8.092 7.000 -17.290 1.00 97.19 111 HIS A CA 1
ATOM 856 C C . HIS A 1 111 ? 9.533 7.345 -17.682 1.00 97.19 111 HIS A C 1
ATOM 858 O O . HIS A 1 111 ? 9.819 7.596 -18.853 1.00 97.19 111 HIS A O 1
ATOM 864 N N . ALA A 1 112 ? 10.467 7.300 -16.731 1.00 97.25 112 ALA A N 1
ATOM 865 C CA . ALA A 1 112 ? 11.881 7.525 -17.002 1.00 97.25 112 ALA A CA 1
ATOM 866 C C . ALA A 1 112 ? 12.471 6.447 -17.927 1.00 97.25 112 ALA A C 1
ATOM 868 O O . ALA A 1 112 ? 13.293 6.761 -18.787 1.00 97.25 112 ALA A O 1
ATOM 869 N N . ASN A 1 113 ? 12.063 5.181 -17.777 1.00 96.62 113 ASN A N 1
ATOM 870 C CA . ASN A 1 113 ? 12.478 4.111 -18.684 1.00 96.62 113 ASN A CA 1
ATOM 871 C C . ASN A 1 113 ? 11.925 4.332 -20.101 1.00 96.62 113 ASN A C 1
ATOM 873 O O . ASN A 1 113 ? 12.697 4.249 -21.052 1.00 96.62 113 ASN A O 1
ATOM 877 N N . ALA A 1 114 ? 10.648 4.700 -20.234 1.00 96.62 114 ALA A N 1
ATOM 878 C CA . ALA A 1 114 ? 10.023 4.987 -21.524 1.00 96.62 114 ALA A CA 1
ATOM 879 C C . ALA A 1 114 ? 10.743 6.123 -22.272 1.00 96.62 114 ALA A C 1
ATOM 881 O O . ALA A 1 114 ? 11.122 5.947 -23.428 1.00 96.62 114 ALA A O 1
ATOM 882 N N . ARG A 1 115 ? 11.052 7.235 -21.587 1.00 96.81 115 ARG A N 1
ATOM 883 C CA . ARG A 1 115 ? 11.840 8.344 -22.163 1.00 96.81 115 ARG A CA 1
ATOM 884 C C . ARG A 1 115 ? 13.235 7.904 -22.616 1.00 96.81 115 ARG A C 1
ATOM 886 O O . ARG A 1 115 ? 13.720 8.330 -23.659 1.00 96.81 115 ARG A O 1
ATOM 893 N N . LYS A 1 116 ? 13.901 7.033 -21.846 1.00 95.50 116 LYS A N 1
ATOM 894 C CA . LYS A 1 116 ? 15.205 6.470 -22.244 1.00 95.50 116 LYS A CA 1
ATOM 895 C C . LYS A 1 116 ? 15.081 5.605 -23.496 1.00 95.50 116 LYS A C 1
ATOM 897 O O . LYS A 1 116 ? 15.942 5.691 -24.362 1.00 95.50 116 LYS A O 1
ATOM 902 N N . GLN A 1 117 ? 14.034 4.787 -23.598 1.00 95.50 117 GLN A N 1
ATOM 903 C CA . GLN A 1 117 ? 13.795 3.977 -24.792 1.00 95.50 117 GLN A CA 1
ATOM 904 C C . GLN A 1 117 ? 13.530 4.839 -26.027 1.00 95.50 117 GLN A C 1
ATOM 906 O O . GLN A 1 117 ? 14.060 4.535 -27.089 1.00 95.50 117 GLN A O 1
ATOM 911 N N . GLU A 1 118 ? 12.749 5.909 -25.893 1.00 96.31 118 GLU A N 1
ATOM 912 C CA . GLU A 1 118 ? 12.493 6.868 -26.973 1.00 96.31 118 GLU A CA 1
ATOM 913 C C . GLU A 1 118 ? 13.795 7.486 -27.489 1.00 96.31 118 GLU A C 1
ATOM 915 O O . GLU A 1 118 ? 14.112 7.342 -28.668 1.00 96.31 118 GLU A O 1
ATOM 920 N N . LYS A 1 119 ? 14.638 8.004 -26.589 1.00 95.75 119 LYS A N 1
ATOM 921 C CA . LYS A 1 119 ? 15.955 8.541 -26.959 1.00 95.75 119 LYS A CA 1
ATOM 922 C C . LYS A 1 119 ? 16.861 7.501 -27.629 1.00 95.75 119 LYS A C 1
ATOM 924 O O . LYS A 1 119 ? 17.594 7.817 -28.560 1.00 95.75 119 LYS A O 1
ATOM 929 N N . LEU A 1 120 ? 16.824 6.244 -27.181 1.00 95.25 120 LEU A N 1
ATOM 930 C CA . LEU A 1 120 ? 17.580 5.165 -27.828 1.00 95.25 120 LEU A CA 1
ATOM 931 C C . LEU A 1 120 ? 17.057 4.867 -29.242 1.00 95.25 120 LEU A C 1
ATOM 933 O O . LEU A 1 120 ? 17.859 4.581 -30.126 1.00 95.25 120 LEU A O 1
ATOM 937 N N . ARG A 1 121 ? 15.741 4.960 -29.482 1.00 94.56 121 ARG A N 1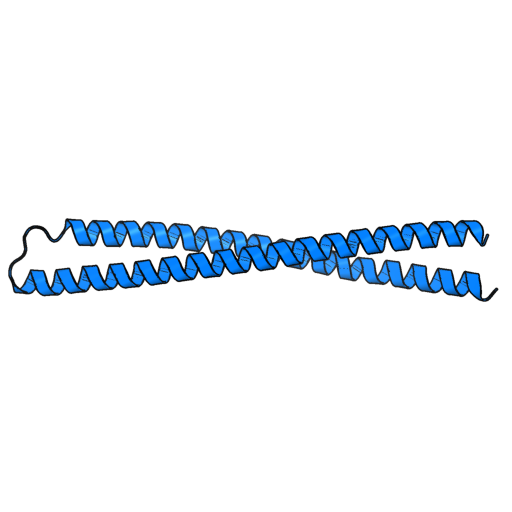
ATOM 938 C CA . ARG A 1 121 ? 15.158 4.813 -30.828 1.00 94.56 121 ARG A CA 1
ATOM 939 C C . ARG A 1 121 ? 15.589 5.948 -31.752 1.00 94.56 121 ARG A C 1
ATOM 941 O O . ARG A 1 121 ? 15.952 5.670 -32.890 1.00 94.56 121 ARG A O 1
ATOM 948 N N . GLU A 1 122 ? 15.595 7.185 -31.262 1.00 95.44 122 GLU A N 1
ATOM 949 C CA . GLU A 1 122 ? 16.089 8.350 -32.009 1.00 95.44 122 GLU A CA 1
ATOM 950 C C . GLU A 1 122 ? 17.561 8.180 -32.397 1.00 95.44 122 GLU A C 1
ATOM 952 O O . GLU A 1 122 ? 17.915 8.329 -33.565 1.00 95.44 122 GLU A O 1
ATOM 957 N N . LEU A 1 123 ? 18.412 7.775 -31.447 1.00 94.31 123 LEU A N 1
ATOM 958 C CA . LEU A 1 123 ? 19.828 7.507 -31.712 1.00 94.31 123 LEU A CA 1
ATOM 959 C C . LEU A 1 123 ? 20.013 6.387 -32.742 1.00 94.31 123 LEU A C 1
ATOM 961 O O . LEU A 1 123 ? 20.825 6.513 -33.652 1.00 94.31 123 LEU A O 1
ATOM 965 N N . LEU A 1 124 ? 19.242 5.300 -32.647 1.00 92.69 124 LEU A N 1
ATOM 966 C CA . LEU A 1 124 ? 19.287 4.228 -33.647 1.00 92.69 124 LEU A CA 1
ATOM 967 C C . LEU A 1 124 ? 18.845 4.698 -35.032 1.00 92.69 124 LEU A C 1
ATOM 969 O O . LEU A 1 124 ? 19.381 4.202 -36.018 1.00 92.69 124 LEU A O 1
ATOM 973 N N . ALA A 1 125 ? 17.882 5.617 -35.117 1.00 93.00 125 ALA A N 1
ATOM 974 C CA . ALA A 1 125 ? 17.444 6.196 -36.382 1.00 93.00 125 ALA A CA 1
ATOM 975 C C . ALA A 1 125 ? 18.513 7.104 -37.009 1.00 93.00 125 ALA A C 1
ATOM 977 O O . ALA A 1 125 ? 18.634 7.113 -38.227 1.00 93.00 125 ALA A O 1
ATOM 978 N N . GLN A 1 126 ? 19.305 7.810 -36.196 1.00 92.69 126 GLN A N 1
ATOM 979 C CA . GLN A 1 126 ? 20.424 8.648 -36.652 1.00 92.69 126 GLN A CA 1
ATOM 980 C C . GLN A 1 126 ? 21.672 7.837 -37.040 1.00 92.69 126 GLN A C 1
ATOM 982 O O . GLN A 1 126 ? 22.477 8.296 -37.840 1.00 92.69 126 GLN A O 1
ATOM 987 N N . LEU A 1 127 ? 21.837 6.636 -36.475 1.00 86.81 127 LEU A N 1
ATOM 988 C CA . LEU A 1 127 ? 22.925 5.693 -36.781 1.00 86.81 127 LEU A CA 1
ATOM 989 C C . LEU A 1 127 ? 22.577 4.714 -37.926 1.00 86.81 127 LEU A C 1
ATOM 991 O O . LEU A 1 127 ? 23.257 3.689 -38.097 1.00 86.81 127 LEU A O 1
ATOM 995 N N . ARG A 1 128 ? 21.478 4.967 -38.649 1.00 64.75 128 ARG A N 1
ATOM 996 C CA . ARG A 1 128 ? 21.120 4.253 -39.882 1.00 64.75 128 ARG A CA 1
ATOM 997 C C . ARG A 1 128 ? 21.920 4.783 -41.053 1.00 64.75 128 ARG A C 1
ATOM 999 O O . ARG A 1 128 ? 22.369 3.897 -41.810 1.00 64.75 128 ARG A O 1
#

Organism: Pandoraea pulmonicola (NCBI:txid93221)

Radius of gyration: 28.08 Å; chains: 1; bounding box: 59×15×85 Å

Secondary structure (DSSP, 8-state):
-HHHHHHHHHHHHHHHHHHHHHHHHHHHHHHHHHHHHHHHHHHHHHHHHHHHHHHHHHGGGS--HHHHHHHHHHHHHHHHHHHHHHHHHHHHHHHHHHHHHHHHHHHHHHHHHHHHHHHHHHHHHHT-

Foldseek 3Di:
DVVLVVLVVVLVVLVVVLVVLVVVLVVLVVQLVVLVVQLVVLVVQLVVLVVQLVVLVVPCPDDDPVVNVVSVVSNVVSVVSNVVSVVSNVVSVVSSVVSVVVSVVSVVVNVVSVVVSVVSVVVSVVVD

pLDDT: mean 90.46, std 10.56, range [55.31, 98.06]

Sequence (128 aa):
MSDRNGVLALAALAARREAGLRAALARLTVATRAAGDALASCKREHERQRAAWQRALACNGVYARREVVQASRAVERERAALADALSRQQAAYSHLQQTEAELRRQRERLHANARKQEKLRELLAQLR